Protein AF-A0A704BE25-F1 (afdb_monomer)

Organism: Salmonella enterica (NCBI:txid28901)

Structure (mmCIF, N/CA/C/O backbone):
data_AF-A0A704BE25-F1
#
_entry.id   AF-A0A704BE25-F1
#
loop_
_atom_site.group_PDB
_atom_site.id
_atom_site.type_symbol
_atom_site.label_atom_id
_atom_site.label_alt_id
_atom_site.label_comp_id
_atom_site.label_asym_id
_atom_site.label_entity_id
_atom_site.label_seq_id
_atom_site.pdbx_PDB_ins_code
_atom_site.Cartn_x
_atom_site.Cartn_y
_atom_site.Cartn_z
_atom_site.occupancy
_atom_site.B_iso_or_equiv
_atom_site.auth_seq_id
_atom_site.auth_comp_id
_atom_site.auth_asym_id
_atom_site.auth_atom_id
_atom_site.pdbx_PDB_model_num
ATOM 1 N N . GLY A 1 1 ? -4.238 10.219 13.036 1.00 57.41 1 GLY A N 1
ATOM 2 C CA . GLY A 1 1 ? -4.685 9.316 11.959 1.00 57.41 1 GLY A CA 1
ATOM 3 C C . GLY A 1 1 ? -6.183 9.129 12.061 1.00 57.41 1 GLY A C 1
ATOM 4 O O . GLY A 1 1 ? -6.710 9.270 13.158 1.00 57.41 1 GLY A O 1
ATOM 5 N N . TYR A 1 2 ? -6.862 8.869 10.945 1.00 62.94 2 TYR A N 1
ATOM 6 C CA . TYR A 1 2 ? -8.276 8.490 10.939 1.00 62.94 2 TYR A CA 1
ATOM 7 C C . TYR A 1 2 ? -8.369 6.967 11.072 1.00 62.94 2 TYR A C 1
ATOM 9 O O . TYR A 1 2 ? -7.757 6.263 10.277 1.00 62.94 2 TYR A O 1
ATOM 17 N N . GLN A 1 3 ? -9.089 6.470 12.077 1.00 61.47 3 GLN A N 1
ATOM 18 C CA . GLN A 1 3 ? -9.383 5.043 12.204 1.00 61.47 3 GLN A CA 1
ATOM 19 C C . GLN A 1 3 ? -10.655 4.727 11.421 1.00 61.47 3 GLN A C 1
ATOM 21 O O . GLN A 1 3 ? -11.725 5.258 11.726 1.00 61.47 3 GLN A O 1
ATOM 26 N N . LEU A 1 4 ? -10.525 3.860 10.420 1.00 66.75 4 LEU A N 1
ATOM 27 C CA . LEU A 1 4 ? -11.656 3.273 9.711 1.00 66.75 4 LEU A CA 1
ATOM 28 C C . LEU A 1 4 ? -12.369 2.309 10.670 1.00 66.75 4 LEU A C 1
ATOM 30 O O . LEU A 1 4 ? -11.752 1.390 11.185 1.00 66.75 4 LEU A O 1
ATOM 34 N N . LYS A 1 5 ? -13.651 2.567 10.955 1.00 66.94 5 LYS A N 1
ATOM 35 C CA . LYS A 1 5 ? -14.433 1.850 11.986 1.00 66.94 5 LYS A CA 1
ATOM 36 C C . LYS A 1 5 ? -15.386 0.780 11.437 1.00 66.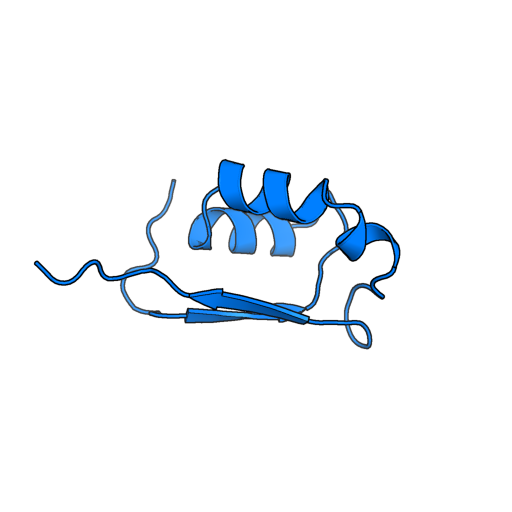94 5 LYS A C 1
ATOM 38 O O . LYS A 1 5 ? -16.188 0.254 12.193 1.00 66.94 5 LYS A O 1
ATOM 43 N N . VAL A 1 6 ? -15.381 0.546 10.123 1.00 75.00 6 VAL A N 1
ATOM 44 C CA . VAL A 1 6 ? -16.422 -0.245 9.431 1.00 75.00 6 VAL A CA 1
ATOM 45 C C . VAL A 1 6 ? -15.839 -1.415 8.632 1.00 75.00 6 VAL A C 1
ATOM 47 O O . VAL A 1 6 ? -16.588 -2.258 8.161 1.00 75.00 6 VAL A O 1
ATOM 50 N N . VAL A 1 7 ? -14.520 -1.461 8.438 1.00 79.00 7 VAL A N 1
ATOM 51 C CA . VAL A 1 7 ? -13.883 -2.394 7.504 1.00 79.00 7 VAL A CA 1
ATOM 52 C C . VAL A 1 7 ? -12.828 -3.207 8.242 1.00 79.00 7 VAL A C 1
ATOM 54 O O . VAL A 1 7 ? -11.886 -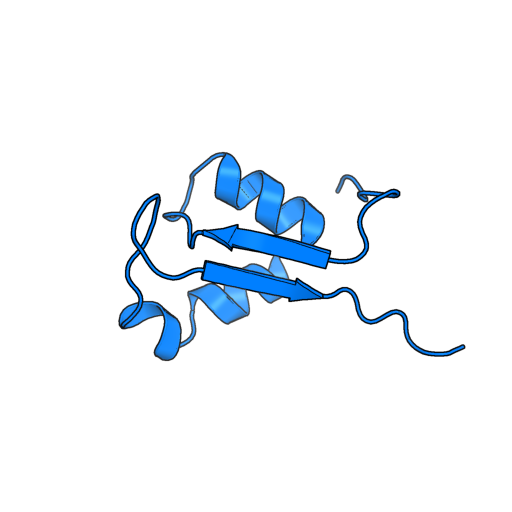2.624 8.768 1.00 79.00 7 VAL A O 1
ATOM 57 N N . ASP A 1 8 ? -12.968 -4.531 8.225 1.00 83.12 8 ASP A N 1
ATOM 58 C CA . ASP A 1 8 ? -12.062 -5.459 8.924 1.00 83.12 8 ASP A CA 1
ATOM 59 C C . ASP A 1 8 ? -10.802 -5.779 8.097 1.00 83.12 8 ASP A C 1
ATOM 61 O O . ASP A 1 8 ? -9.721 -6.053 8.624 1.00 83.12 8 ASP A O 1
ATOM 65 N N . CYS A 1 9 ? -10.919 -5.721 6.765 1.00 90.38 9 CYS A N 1
ATOM 66 C CA . CYS A 1 9 ? -9.819 -5.967 5.836 1.00 90.38 9 CYS A CA 1
ATOM 67 C C . CYS A 1 9 ? -9.922 -5.120 4.558 1.00 90.38 9 CYS A C 1
ATOM 69 O O . CYS A 1 9 ? -11.011 -4.770 4.103 1.00 90.38 9 CYS A O 1
ATOM 71 N N . LEU A 1 10 ? -8.776 -4.811 3.950 1.00 92.06 10 LEU A N 1
ATOM 72 C CA . LEU A 1 10 ? -8.677 -4.038 2.713 1.00 92.06 10 LEU A CA 1
ATOM 73 C C . LEU A 1 10 ? -7.924 -4.841 1.652 1.00 92.06 10 LEU A C 1
ATOM 75 O O . LEU A 1 10 ? -6.735 -5.113 1.809 1.00 92.06 10 LEU A O 1
ATOM 79 N N . LEU A 1 11 ? -8.606 -5.167 0.553 1.00 94.38 11 LEU A N 1
ATOM 80 C CA . LE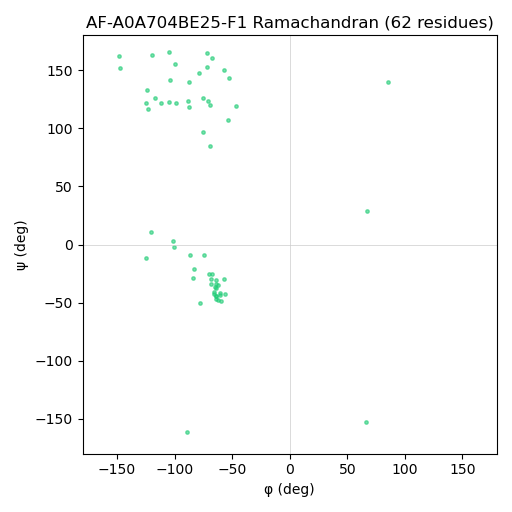U A 1 11 ? -7.986 -5.648 -0.680 1.00 94.38 11 LEU A CA 1
ATOM 81 C C . LEU A 1 11 ? -7.866 -4.479 -1.659 1.00 94.38 11 LEU A C 1
ATOM 83 O O . LEU A 1 11 ? -8.865 -3.848 -2.009 1.00 94.38 11 LEU A O 1
ATOM 87 N N . THR A 1 12 ? -6.648 -4.168 -2.092 1.00 94.50 12 THR A N 1
ATOM 88 C CA . THR A 1 12 ? -6.387 -3.053 -3.008 1.00 94.50 12 THR A CA 1
ATOM 89 C C . THR A 1 12 ? -5.198 -3.353 -3.912 1.00 94.50 12 THR A C 1
ATOM 91 O O . THR A 1 12 ? -4.400 -4.238 -3.616 1.00 94.50 12 THR A O 1
ATOM 94 N N . ASN A 1 13 ? -5.064 -2.629 -5.020 1.00 95.81 13 ASN A N 1
ATOM 95 C CA . ASN A 1 13 ? -3.885 -2.743 -5.878 1.00 95.81 13 ASN A CA 1
ATOM 96 C C . ASN A 1 13 ? -2.638 -2.215 -5.158 1.00 95.81 13 ASN A C 1
ATOM 98 O O . ASN A 1 13 ? -2.735 -1.427 -4.213 1.00 95.81 13 ASN A O 1
ATOM 102 N N . LEU A 1 14 ? -1.455 -2.605 -5.624 1.00 96.00 14 LEU A N 1
ATOM 103 C CA . LEU A 1 14 ? -0.232 -1.912 -5.231 1.00 96.00 14 LEU A CA 1
ATOM 104 C C . LEU A 1 14 ? -0.190 -0.536 -5.887 1.00 96.00 14 LEU A C 1
ATOM 106 O O . LEU A 1 14 ? -0.263 -0.422 -7.104 1.00 96.00 14 LEU A O 1
ATOM 110 N N . HIS A 1 15 ? -0.067 0.514 -5.082 1.00 95.06 15 HIS A N 1
ATOM 111 C CA . HIS A 1 15 ? -0.095 1.893 -5.566 1.00 95.06 15 HIS A CA 1
ATOM 112 C C . HIS A 1 15 ? 1.311 2.459 -5.590 1.00 95.06 15 HIS A C 1
ATOM 114 O O . HIS A 1 15 ? 2.089 2.229 -4.668 1.00 95.06 15 HIS A O 1
ATOM 120 N N . GLN A 1 16 ? 1.640 3.252 -6.603 1.00 91.94 16 GLN A N 1
ATOM 121 C CA . GLN A 1 16 ? 2.928 3.943 -6.625 1.00 91.94 16 GLN A CA 1
ATOM 122 C C . GLN A 1 16 ? 3.130 4.840 -5.383 1.00 91.94 16 GLN A C 1
ATOM 124 O O . GLN A 1 16 ? 2.158 5.409 -4.854 1.00 91.94 16 GLN A O 1
ATOM 129 N N . PRO A 1 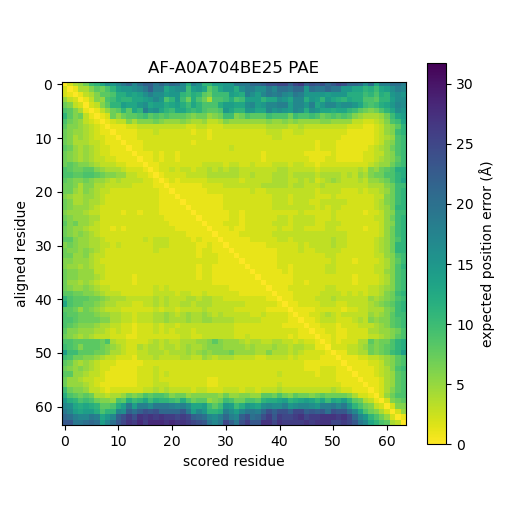17 ? 4.389 5.033 -4.936 1.00 89.44 17 PRO A N 1
ATOM 130 C CA . PRO A 1 17 ? 4.718 5.973 -3.878 1.00 89.44 17 PRO A CA 1
ATOM 131 C C . PRO A 1 17 ? 4.172 7.378 -4.137 1.00 89.44 17 PRO A C 1
ATOM 133 O O . PRO A 1 17 ? 4.214 7.875 -5.260 1.00 89.44 17 PRO A O 1
ATOM 136 N N . LYS A 1 18 ? 3.738 8.058 -3.068 1.00 88.56 18 LYS A N 1
ATOM 137 C CA . LYS A 1 18 ? 3.263 9.460 -3.099 1.00 88.56 18 LYS A CA 1
ATOM 138 C C . LYS A 1 18 ? 1.953 9.678 -3.879 1.00 88.56 18 LYS A C 1
ATOM 140 O O . LYS A 1 18 ? 1.707 10.773 -4.376 1.00 88.56 18 LYS A O 1
ATOM 145 N N . THR A 1 19 ? 1.090 8.666 -3.942 1.00 92.56 19 THR A N 1
ATOM 146 C CA . THR A 1 19 ? -0.273 8.771 -4.490 1.00 92.56 19 THR A CA 1
ATOM 147 C C . THR A 1 19 ? -1.321 8.908 -3.381 1.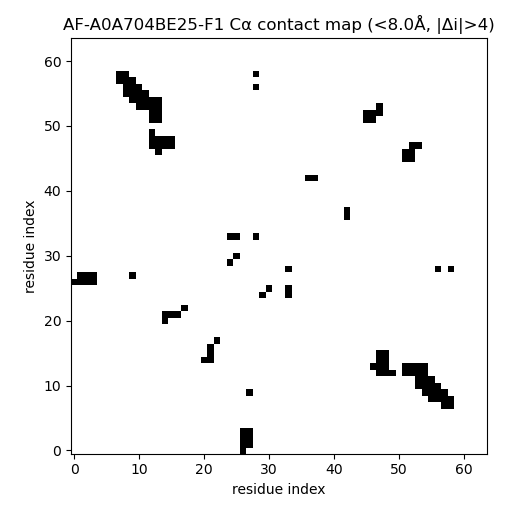00 92.56 19 THR A C 1
ATOM 149 O O . THR A 1 19 ? -1.122 8.452 -2.253 1.00 92.56 19 THR A O 1
ATOM 152 N N . THR A 1 20 ? -2.482 9.496 -3.689 1.00 92.19 20 THR A N 1
ATOM 153 C CA . THR A 1 20 ? -3.586 9.625 -2.718 1.00 92.19 20 THR A CA 1
ATOM 154 C C . THR A 1 20 ? -4.116 8.263 -2.253 1.00 92.19 20 THR A C 1
ATOM 156 O O . THR A 1 20 ? -4.452 8.104 -1.082 1.00 92.19 20 THR A O 1
ATOM 159 N N . HIS A 1 21 ? -4.133 7.251 -3.128 1.00 91.69 21 HIS A N 1
ATOM 160 C CA . HIS A 1 21 ? -4.516 5.886 -2.747 1.00 91.69 21 HIS A CA 1
ATOM 161 C C . HIS A 1 21 ? -3.544 5.270 -1.738 1.00 91.69 21 HIS A C 1
ATOM 163 O O . HIS A 1 21 ? -3.980 4.611 -0.794 1.00 91.69 21 HIS A O 1
ATOM 169 N N . MET A 1 22 ? -2.242 5.540 -1.868 1.00 92.06 22 MET 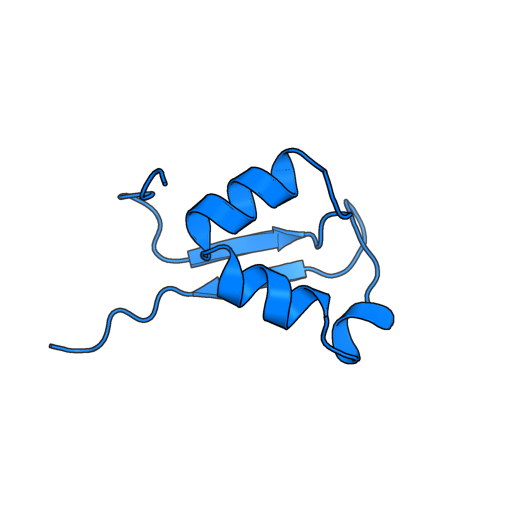A N 1
ATOM 170 C CA . MET A 1 22 ? -1.264 5.105 -0.873 1.00 92.06 22 MET A CA 1
ATOM 171 C C . MET A 1 22 ? -1.486 5.796 0.480 1.00 92.06 22 MET A C 1
ATOM 173 O O . MET A 1 22 ? -1.348 5.151 1.517 1.00 92.06 22 MET A O 1
ATOM 177 N N . VAL A 1 23 ? -1.893 7.072 0.492 1.00 91.00 23 VAL A N 1
ATOM 178 C CA . VAL A 1 23 ? -2.252 7.778 1.736 1.00 9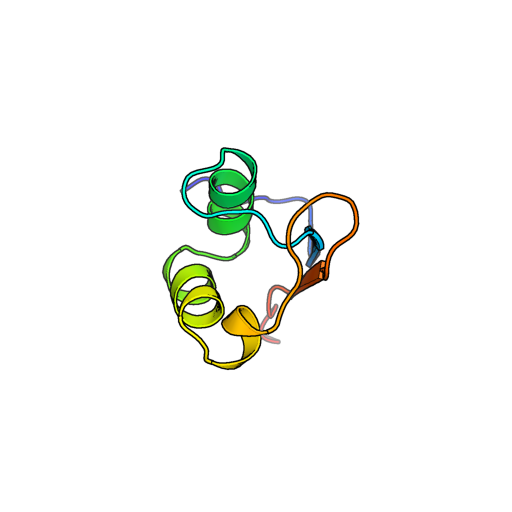1.00 23 VAL A CA 1
ATOM 179 C C . VAL A 1 23 ? -3.443 7.106 2.423 1.00 91.00 23 VAL A C 1
ATOM 181 O O . VAL A 1 23 ? -3.366 6.825 3.617 1.00 91.00 23 VAL A O 1
ATOM 184 N N . LEU A 1 24 ? -4.513 6.798 1.683 1.00 90.69 24 LEU A N 1
ATOM 185 C CA . LEU A 1 24 ? -5.679 6.084 2.222 1.00 90.69 24 LEU A CA 1
ATOM 186 C C . LEU A 1 24 ? -5.303 4.693 2.746 1.00 90.69 24 LEU A C 1
ATOM 188 O O . LEU A 1 24 ? -5.687 4.316 3.852 1.00 90.69 24 LEU A O 1
ATOM 192 N N . THR A 1 25 ? -4.487 3.965 1.986 1.00 92.56 25 THR A N 1
ATOM 193 C CA . THR A 1 25 ? -3.976 2.647 2.381 1.00 92.56 25 THR A CA 1
ATOM 194 C C . THR A 1 25 ? -3.160 2.741 3.673 1.00 92.56 25 THR A C 1
ATOM 196 O O . THR A 1 25 ? -3.347 1.934 4.578 1.00 92.56 25 THR A O 1
ATOM 199 N N . GLY A 1 26 ? -2.315 3.767 3.818 1.00 92.06 26 GLY A N 1
ATOM 200 C CA . GLY A 1 26 ? -1.535 4.012 5.034 1.00 92.06 26 GLY A CA 1
ATOM 201 C C . GLY A 1 26 ? -2.379 4.437 6.237 1.00 92.06 26 GLY A C 1
ATOM 202 O O . GLY A 1 26 ? -2.027 4.114 7.369 1.00 92.06 26 GLY A O 1
ATOM 203 N N . GLN A 1 27 ? -3.511 5.115 6.017 1.00 89.94 27 GLN A N 1
ATOM 204 C CA . GLN A 1 27 ? -4.474 5.402 7.085 1.00 89.94 27 GLN A CA 1
ATOM 205 C C . GLN A 1 27 ? -5.169 4.133 7.593 1.00 89.94 27 GLN A C 1
ATOM 207 O O . GLN A 1 27 ? -5.445 4.054 8.787 1.00 89.94 27 GLN A O 1
ATOM 212 N N . PHE A 1 28 ? -5.418 3.152 6.719 1.00 89.88 28 PHE A N 1
ATOM 213 C CA . PHE A 1 28 ? -6.002 1.863 7.103 1.00 89.88 28 PHE A CA 1
ATOM 214 C C . PHE A 1 28 ? -4.987 0.913 7.756 1.00 89.88 28 PHE A C 1
ATOM 216 O O . PHE A 1 28 ? -5.256 0.367 8.823 1.00 89.88 28 PHE A O 1
ATOM 223 N N . ALA A 1 29 ? -3.826 0.717 7.122 1.00 90.69 29 ALA A N 1
ATOM 224 C CA . ALA A 1 29 ? -2.823 -0.273 7.527 1.00 90.69 29 ALA A CA 1
ATOM 225 C C . ALA A 1 29 ? -1.885 0.200 8.649 1.00 90.69 29 ALA A C 1
ATOM 227 O O . ALA A 1 29 ? -1.229 -0.613 9.296 1.00 90.69 29 ALA A O 1
ATOM 228 N N . GLY A 1 30 ? -1.769 1.514 8.844 1.00 90.56 30 GLY A N 1
ATOM 229 C CA . GLY A 1 30 ? -0.677 2.114 9.601 1.00 90.56 30 GLY A CA 1
ATOM 230 C C . GLY A 1 30 ? 0.561 2.348 8.729 1.00 90.56 30 GLY A C 1
ATOM 231 O O . GLY A 1 30 ? 0.933 1.539 7.877 1.00 90.56 30 GLY A O 1
ATOM 232 N N . VAL A 1 31 ? 1.211 3.493 8.946 1.00 91.25 31 VAL A N 1
ATOM 233 C CA . VAL A 1 31 ? 2.324 3.965 8.106 1.00 91.25 31 VAL A CA 1
ATOM 234 C C . VAL A 1 31 ? 3.549 3.055 8.216 1.00 91.25 31 VAL A C 1
ATOM 236 O O . VAL A 1 31 ? 4.138 2.720 7.193 1.00 91.25 31 VAL A O 1
ATOM 239 N N . ASP A 1 32 ? 3.904 2.606 9.421 1.00 93.19 32 ASP A N 1
ATOM 240 C CA . ASP A 1 32 ? 5.110 1.796 9.641 1.00 93.19 32 ASP A CA 1
ATOM 241 C C . ASP A 1 32 ? 5.021 0.425 8.959 1.00 93.19 32 ASP A C 1
ATOM 243 O O . ASP A 1 32 ? 5.980 -0.032 8.333 1.00 93.19 32 ASP A O 1
ATOM 247 N N . LEU A 1 33 ? 3.844 -0.210 9.024 1.00 92.25 33 LEU A N 1
ATOM 248 C CA . LEU A 1 33 ? 3.586 -1.483 8.353 1.00 92.25 33 LEU A CA 1
ATOM 249 C C . LEU A 1 33 ? 3.667 -1.324 6.832 1.00 92.25 33 LEU A C 1
ATOM 251 O O . LEU A 1 33 ? 4.307 -2.134 6.159 1.00 92.25 33 LEU A O 1
ATOM 255 N N . LEU A 1 34 ? 3.064 -0.256 6.302 1.00 93.94 34 LEU A N 1
ATOM 256 C CA . LEU A 1 34 ? 3.086 0.028 4.873 1.00 93.94 34 LEU A CA 1
ATOM 257 C C . LEU A 1 34 ? 4.512 0.299 4.377 1.00 93.94 34 LEU A C 1
ATOM 259 O O . LEU A 1 34 ? 4.914 -0.261 3.361 1.00 93.94 34 LEU A O 1
ATOM 263 N N . ILE A 1 35 ? 5.300 1.099 5.105 1.00 93.56 35 ILE A N 1
ATOM 264 C CA . ILE A 1 35 ? 6.706 1.356 4.760 1.00 93.56 35 ILE A CA 1
ATOM 265 C C . ILE A 1 35 ? 7.488 0.044 4.746 1.00 93.56 35 ILE A C 1
ATOM 267 O O . ILE A 1 35 ? 8.149 -0.243 3.752 1.00 93.56 35 ILE A O 1
ATOM 27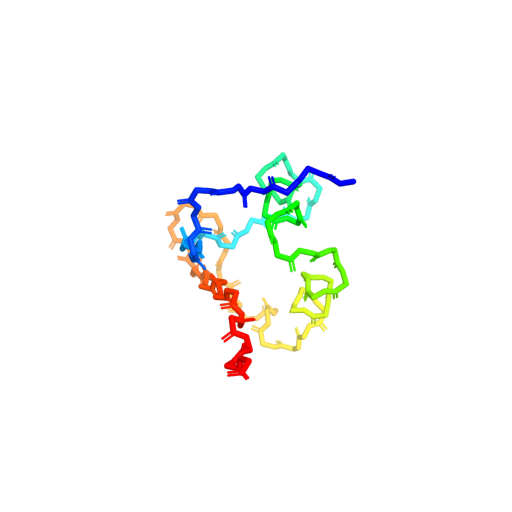1 N N . LYS A 1 36 ? 7.365 -0.784 5.790 1.00 94.94 36 LYS A N 1
ATOM 272 C CA . LYS A 1 36 ? 8.060 -2.076 5.866 1.00 94.94 36 LYS A CA 1
ATOM 273 C C . LYS A 1 36 ? 7.744 -2.971 4.663 1.00 94.94 36 LYS A C 1
ATOM 275 O O . LYS A 1 36 ? 8.659 -3.575 4.103 1.00 94.94 36 LYS A O 1
ATOM 280 N N . ALA A 1 37 ? 6.477 -3.033 4.247 1.00 94.38 37 ALA A N 1
ATOM 281 C CA . ALA A 1 37 ? 6.066 -3.784 3.062 1.00 94.38 37 ALA A CA 1
ATOM 282 C C . ALA A 1 37 ? 6.686 -3.207 1.774 1.00 94.38 37 ALA A C 1
ATOM 284 O O . ALA A 1 37 ? 7.278 -3.951 0.990 1.00 94.38 37 ALA A O 1
ATOM 285 N N . TYR A 1 38 ? 6.633 -1.883 1.595 1.00 94.31 38 TYR A N 1
ATOM 286 C CA . TYR A 1 38 ? 7.148 -1.175 0.412 1.00 94.31 38 TYR A CA 1
ATOM 287 C C . TYR A 1 38 ? 8.677 -1.060 0.347 1.00 94.31 38 TYR A C 1
ATOM 289 O O . TYR A 1 38 ? 9.217 -0.657 -0.682 1.00 94.31 38 TYR A O 1
ATOM 297 N N . THR A 1 39 ? 9.390 -1.420 1.412 1.00 94.94 39 THR A N 1
ATOM 298 C CA . THR A 1 39 ? 10.856 -1.546 1.409 1.00 94.94 39 THR A CA 1
ATOM 299 C C . THR A 1 39 ? 11.337 -2.992 1.291 1.00 94.94 39 THR A C 1
ATOM 301 O O . THR A 1 39 ? 12.542 -3.224 1.267 1.0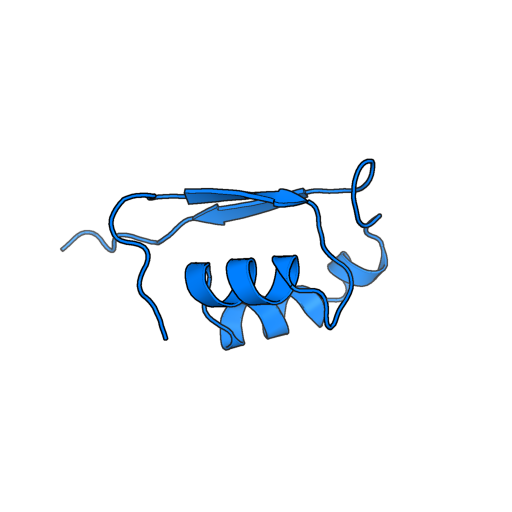0 94.94 39 THR A O 1
ATOM 304 N N . SER A 1 40 ? 10.429 -3.971 1.254 1.00 95.12 40 SER A N 1
ATOM 305 C CA . SER A 1 40 ? 10.795 -5.386 1.136 1.00 95.12 40 SER A CA 1
ATOM 306 C C . SER A 1 40 ? 11.312 -5.726 -0.264 1.00 95.12 40 SER A C 1
ATOM 308 O O . SER A 1 40 ? 10.919 -5.113 -1.250 1.00 95.12 40 SER A O 1
ATOM 310 N N . GLU A 1 41 ? 12.167 -6.739 -0.379 1.00 94.88 41 GLU A N 1
ATOM 311 C CA . GLU A 1 41 ? 12.702 -7.175 -1.678 1.00 94.88 41 GLU A CA 1
ATOM 312 C C . GLU A 1 41 ? 11.600 -7.716 -2.606 1.00 94.88 41 GLU A C 1
ATOM 314 O O . GLU A 1 41 ? 11.655 -7.528 -3.817 1.00 94.88 41 GLU A O 1
ATOM 319 N N . HIS A 1 42 ? 10.548 -8.311 -2.036 1.00 90.81 42 HIS A N 1
ATOM 320 C CA . HIS A 1 42 ? 9.413 -8.850 -2.790 1.00 90.81 42 HIS A CA 1
ATOM 321 C C . HIS A 1 42 ? 8.624 -7.772 -3.536 1.00 90.81 42 HIS A C 1
ATOM 323 O O . HIS A 1 42 ? 8.144 -8.020 -4.641 1.00 90.81 42 HIS A O 1
ATOM 329 N N . ILE A 1 43 ? 8.524 -6.562 -2.975 1.00 94.38 43 ILE A N 1
ATOM 330 C CA . ILE A 1 43 ? 7.762 -5.485 -3.614 1.00 94.38 43 ILE A CA 1
ATOM 331 C C . ILE A 1 43 ? 8.413 -5.012 -4.917 1.00 94.38 43 ILE A C 1
ATOM 333 O O . ILE A 1 43 ? 7.728 -4.506 -5.799 1.00 94.38 43 ILE A O 1
ATOM 337 N N . GLN A 1 44 ? 9.733 -5.186 -5.053 1.00 90.62 44 GLN A N 1
ATOM 338 C CA . GLN A 1 44 ? 10.481 -4.725 -6.222 1.00 90.62 44 GLN A CA 1
ATOM 339 C C . GLN A 1 44 ? 10.146 -5.544 -7.470 1.00 90.62 44 GLN A C 1
ATOM 341 O O . GLN A 1 44 ? 10.278 -5.040 -8.583 1.00 90.62 44 GLN A O 1
ATOM 346 N N . SER A 1 45 ? 9.705 -6.792 -7.292 1.00 93.38 45 SER A N 1
ATOM 347 C CA . SER A 1 45 ? 9.262 -7.655 -8.390 1.00 93.38 45 SER A CA 1
ATOM 348 C C . SER A 1 45 ? 7.788 -7.484 -8.757 1.00 93.38 45 SER A C 1
ATOM 350 O O . SER A 1 45 ? 7.353 -8.050 -9.758 1.00 93.38 45 SER A O 1
ATOM 352 N N . CYS A 1 46 ? 7.021 -6.734 -7.964 1.00 94.69 46 CYS A N 1
ATOM 353 C CA . CYS A 1 46 ? 5.592 -6.584 -8.184 1.00 94.69 46 CYS A CA 1
ATOM 354 C C . CYS A 1 46 ? 5.265 -5.585 -9.296 1.00 94.69 46 CYS A C 1
ATOM 356 O O . CYS A 1 46 ? 5.939 -4.568 -9.486 1.00 94.69 46 CYS A O 1
ATOM 358 N N . GLN A 1 47 ? 4.168 -5.851 -9.995 1.00 95.94 47 GLN A N 1
ATOM 359 C CA . GLN A 1 47 ? 3.549 -4.908 -10.916 1.00 95.94 47 GLN A CA 1
ATOM 360 C C . GLN A 1 47 ? 2.574 -4.015 -10.145 1.00 95.94 47 GLN A C 1
ATOM 362 O O . GLN A 1 47 ? 1.854 -4.478 -9.267 1.00 95.94 47 GLN A O 1
ATOM 367 N N . PHE A 1 48 ? 2.543 -2.727 -10.465 1.00 94.88 48 PHE A N 1
ATOM 368 C CA . PHE A 1 48 ? 1.739 -1.737 -9.746 1.00 94.88 48 PHE A CA 1
ATOM 369 C C . PHE A 1 48 ? 0.493 -1.324 -10.547 1.00 94.88 48 PHE A C 1
ATOM 371 O O . PHE A 1 48 ? 0.405 -1.532 -11.757 1.00 94.88 48 PHE A O 1
ATOM 378 N N . ASP A 1 49 ? -0.437 -0.674 -9.851 1.00 89.38 49 ASP A N 1
ATOM 379 C CA . ASP A 1 49 ? -1.642 -0.016 -10.350 1.00 89.38 49 ASP A CA 1
ATOM 380 C C . ASP A 1 49 ? -2.698 -0.977 -10.945 1.00 89.38 49 ASP A C 1
ATOM 382 O O . ASP A 1 49 ? -2.865 -2.103 -10.487 1.00 89.38 49 ASP A O 1
ATOM 386 N N . MET A 1 50 ? -3.522 -0.500 -11.887 1.00 87.50 50 MET A N 1
ATOM 387 C CA . MET A 1 50 ? -4.824 -1.088 -12.258 1.00 87.50 50 MET A CA 1
ATOM 388 C C . MET A 1 50 ? -4.787 -2.557 -12.715 1.00 87.50 50 MET A C 1
ATOM 390 O O . MET A 1 50 ? -5.771 -3.266 -12.519 1.00 87.50 50 MET A O 1
ATOM 394 N N . PHE A 1 51 ? -3.681 -2.998 -13.313 1.00 92.56 51 PHE A N 1
ATOM 395 C CA . PHE A 1 51 ? -3.515 -4.353 -13.855 1.00 92.56 51 PHE A CA 1
ATOM 396 C C . PHE A 1 51 ? -2.347 -5.112 -13.215 1.00 92.56 51 PHE A C 1
ATOM 398 O O . PHE A 1 51 ? -1.936 -6.146 -13.735 1.00 92.56 51 PHE A O 1
ATOM 405 N N . GLY A 1 52 ? -1.792 -4.566 -12.133 1.00 94.12 52 GLY A N 1
ATOM 406 C CA . GLY A 1 52 ? -0.678 -5.160 -11.416 1.00 94.12 52 GLY A CA 1
ATOM 407 C C . GLY A 1 52 ? -1.118 -6.119 -10.315 1.00 94.12 52 GLY A C 1
ATOM 408 O O . GLY A 1 52 ? -2.253 -6.596 -10.268 1.00 94.12 52 GLY A O 1
ATOM 409 N N . ASP A 1 53 ? -0.190 -6.372 -9.404 1.00 96.44 53 ASP A N 1
ATOM 410 C CA . ASP A 1 53 ? -0.424 -7.150 -8.202 1.00 96.44 53 ASP A CA 1
ATOM 411 C C . ASP A 1 53 ? -1.281 -6.380 -7.187 1.00 96.44 53 ASP A C 1
ATOM 413 O O . ASP A 1 53 ? -1.453 -5.154 -7.229 1.00 96.44 53 ASP A O 1
ATOM 417 N N . CYS A 1 54 ? -1.803 -7.128 -6.220 1.00 95.94 54 CYS A N 1
ATOM 418 C CA . CYS A 1 54 ? -2.635 -6.606 -5.148 1.00 95.94 54 CYS A CA 1
ATOM 419 C C . CYS A 1 54 ? -2.015 -6.852 -3.771 1.00 95.94 54 CYS A C 1
ATOM 421 O O . CYS A 1 54 ? -1.124 -7.679 -3.584 1.00 95.94 54 CYS A O 1
ATOM 423 N N . MET A 1 55 ? -2.524 -6.116 -2.792 1.00 95.25 55 MET A N 1
ATOM 424 C CA . MET A 1 55 ? -2.189 -6.227 -1.385 1.00 95.25 55 MET A CA 1
ATOM 425 C C . MET A 1 55 ? -3.464 -6.478 -0.594 1.00 95.25 55 MET A C 1
ATOM 427 O O . MET A 1 55 ? -4.461 -5.771 -0.760 1.00 95.25 55 MET A O 1
ATOM 431 N N . LEU A 1 56 ? -3.400 -7.462 0.297 1.00 95.00 56 LEU A N 1
ATOM 432 C CA . LEU A 1 56 ? -4.420 -7.721 1.298 1.00 95.00 56 LEU A CA 1
ATOM 433 C C . LEU A 1 56 ? -3.907 -7.256 2.662 1.00 95.00 56 LEU A C 1
ATOM 435 O O . LEU A 1 56 ? -2.861 -7.712 3.122 1.00 95.00 56 LEU A O 1
ATOM 439 N N . ILE A 1 57 ? -4.651 -6.362 3.305 1.00 92.81 57 ILE A N 1
ATOM 440 C CA . ILE A 1 57 ? -4.375 -5.875 4.657 1.00 92.81 57 ILE A CA 1
ATOM 441 C C . ILE A 1 57 ? -5.475 -6.405 5.568 1.00 92.81 57 ILE A C 1
ATOM 443 O O . ILE A 1 57 ? -6.653 -6.131 5.338 1.00 92.81 57 ILE A O 1
ATOM 447 N N . ILE A 1 58 ? -5.086 -7.147 6.598 1.00 90.25 58 ILE A N 1
ATOM 448 C CA . ILE A 1 58 ? -5.991 -7.730 7.588 1.00 90.25 58 ILE A CA 1
ATOM 449 C C . ILE A 1 58 ? -5.637 -7.101 8.930 1.00 90.25 58 ILE A C 1
ATOM 451 O O . ILE A 1 58 ? -4.462 -7.106 9.309 1.00 90.25 58 ILE A O 1
ATOM 455 N N . GLN A 1 59 ? -6.620 -6.523 9.620 1.00 79.25 59 GLN A N 1
ATOM 456 C CA . GLN A 1 59 ? -6.409 -6.116 11.004 1.00 79.25 59 GLN A CA 1
ATOM 457 C C . GLN A 1 59 ? -6.439 -7.366 11.880 1.00 79.25 59 GLN A C 1
ATOM 459 O O . GLN A 1 59 ? -7.367 -8.168 11.804 1.00 79.25 59 GLN A O 1
ATOM 464 N N . ASP A 1 60 ? -5.389 -7.555 12.671 1.00 72.88 60 ASP A N 1
ATOM 465 C CA . ASP A 1 60 ? -5.386 -8.581 13.702 1.00 72.88 60 ASP A CA 1
ATOM 466 C C . ASP A 1 60 ? -6.264 -8.074 14.846 1.00 72.88 60 ASP A C 1
ATOM 468 O O . ASP A 1 60 ? -5.833 -7.264 15.672 1.00 72.88 60 ASP A O 1
ATOM 472 N N . GLU A 1 61 ? -7.528 -8.497 14.862 1.00 63.16 61 GLU A N 1
ATOM 473 C CA . GLU A 1 61 ? -8.313 -8.463 16.087 1.00 63.16 61 GLU A CA 1
ATOM 474 C C . GLU A 1 61 ? -7.713 -9.518 17.007 1.00 63.16 61 GLU A C 1
ATOM 476 O O . GLU A 1 61 ? -8.138 -10.675 17.019 1.00 63.16 61 GLU A O 1
ATOM 481 N N . GLY A 1 62 ? -6.664 -9.126 17.735 1.00 54.09 62 GLY A N 1
ATOM 482 C CA . GLY A 1 62 ? -6.107 -9.956 18.786 1.00 54.09 62 GLY A CA 1
ATOM 483 C C . GLY A 1 62 ? -7.265 -10.471 19.630 1.00 54.09 62 GLY A C 1
ATOM 484 O O . GLY A 1 62 ? -8.031 -9.673 20.173 1.00 54.09 62 GLY A O 1
ATOM 485 N N . GLN A 1 63 ? -7.426 -11.796 19.676 1.00 43.66 63 GLN A N 1
ATOM 486 C CA . GLN A 1 63 ? -8.361 -12.436 20.590 1.00 43.66 63 GLN A CA 1
ATOM 487 C C . GLN A 1 63 ? -8.025 -11.922 21.992 1.00 43.66 63 GLN A C 1
ATOM 489 O O . GLN A 1 63 ? -6.961 -12.235 22.531 1.00 43.66 63 GLN A O 1
ATOM 494 N N . GLY A 1 64 ? -8.892 -11.057 22.518 1.00 44.19 64 GLY A N 1
ATOM 495 C CA . GLY A 1 64 ? -8.951 -10.770 23.944 1.00 44.19 64 GLY A CA 1
ATOM 496 C C . GLY A 1 64 ? -9.355 -12.011 24.721 1.00 44.19 64 GLY A C 1
ATOM 497 O O . GLY A 1 64 ? -10.098 -12.848 24.156 1.00 44.19 64 GLY A O 1
#

Solvent-accessible surface area (backbone atoms only — not comparable to full-atom values): 4092 Å² total; per-residue (Å²): 132,63,79,73,89,86,65,70,60,48,80,45,58,34,59,60,87,95,36,74,67,41,52,55,49,27,45,70,66,36,57,69,58,46,49,55,51,72,69,35,78,70,49,75,77,53,47,57,40,99,85,37,41,71,44,79,46,71,66,82,78,71,84,126

Foldseek 3Di:
DDEDPPDQKDKFWAADPPDPVLVVVCNHQPVVVSVVVCPDPVVVPWDTDDPIDIDMHGDPPPDD

Radius of gyration: 12.17 Å; Cα contacts (8 Å, |Δi|>4): 63; chains: 1; bounding box: 29×22×38 Å

Sequence (64 aa):
GYQLKVVDCLLTNLHQPKTTHMVLTGQFAGVDLLIKAYTSEHIQSCQFDMFGDCMLIIQDEGQG

Secondary structure (DSSP, 8-state):
-PPPSS-SEEEEEPPPTT-HHHHHHHHHH-HHHHHHHHTSHHHHT---STTS-EEEEE------

Mean predicted aligned error: 5.16 Å

pLDDT: mean 86.73, std 12.93, range [43.66, 96.44]

InterPro domains:
  IPR003699 S-adenosylmethionine:tRNA ribosyltransferase-isomerase, QueA [PF02547] (1-57)
  IPR003699 S-adenosylmethionine:tRNA ribosyltransferase-isomerase, QueA [PTHR30307] (1-58)
  IPR036100 S-adenosylmethionine:tRNA ribosyltransferase-isomerase, QueA superfamily [SSF111337] (1-58)
  IPR042118 QueA, domain 1 [G3DSA:3.40.1780.10] (1-58)